Protein AF-0000000084953434 (afdb_homodimer)

Structure (mmCIF, N/CA/C/O backbone):
data_AF-0000000084953434-model_v1
#
loop_
_entity.id
_entity.type
_entity.pdbx_description
1 polymer 'Uncharacterized protein'
#
loop_
_atom_site.group_PDB
_atom_site.id
_atom_site.type_symbol
_atom_site.label_atom_id
_atom_site.label_alt_id
_atom_site.label_comp_id
_atom_site.label_asym_id
_atom_site.label_entity_id
_atom_site.label_seq_id
_atom_site.pdbx_PDB_ins_code
_atom_site.Cartn_x
_atom_site.Cartn_y
_atom_site.Cartn_z
_atom_site.occupancy
_atom_site.B_iso_or_equiv
_atom_site.auth_seq_id
_atom_site.auth_comp_id
_atom_site.auth_asym_id
_atom_site.auth_atom_id
_atom_site.pdbx_PDB_model_num
ATOM 1 N N . MET A 1 1 ? 13.461 3.055 8.516 1 52.69 1 MET A N 1
ATOM 2 C CA . MET A 1 1 ? 12.117 2.736 8.039 1 52.69 1 MET A CA 1
ATOM 3 C C . MET A 1 1 ? 11.211 2.35 9.203 1 52.69 1 MET A C 1
ATOM 5 O O . MET A 1 1 ? 11.68 1.879 10.234 1 52.69 1 MET A O 1
ATOM 9 N N . LYS A 1 2 ? 10.141 3.031 9.367 1 64.81 2 LYS A N 1
ATOM 10 C CA . LYS A 1 2 ? 9.234 2.76 10.477 1 64.81 2 LYS A CA 1
ATOM 11 C C . LYS A 1 2 ? 8.742 1.313 10.453 1 64.81 2 LYS A C 1
ATOM 13 O O . LYS A 1 2 ? 8.664 0.7 9.391 1 64.81 2 LYS A O 1
ATOM 18 N N . ASN A 1 3 ? 8.727 0.609 11.492 1 86 3 ASN A N 1
ATOM 19 C CA . ASN A 1 3 ? 8.219 -0.749 11.664 1 86 3 ASN A CA 1
ATOM 20 C C . ASN A 1 3 ? 6.77 -0.865 11.211 1 86 3 ASN A C 1
ATOM 22 O O . ASN A 1 3 ? 5.879 -0.241 11.789 1 86 3 ASN A O 1
ATOM 26 N N . PRO A 1 4 ? 6.637 -1.62 10.125 1 88.88 4 PRO A N 1
ATOM 27 C CA . PRO A 1 4 ? 5.285 -1.678 9.562 1 88.88 4 PRO A CA 1
ATOM 28 C C . PRO A 1 4 ? 4.258 -2.211 10.562 1 88.88 4 PRO A C 1
ATOM 30 O O . PRO A 1 4 ? 3.094 -1.806 10.531 1 88.88 4 PRO A O 1
ATOM 33 N N . ILE A 1 5 ? 4.664 -3.135 11.445 1 91.06 5 ILE A N 1
ATOM 34 C CA . ILE A 1 5 ? 3.746 -3.66 12.453 1 91.06 5 ILE A CA 1
ATOM 35 C C . ILE A 1 5 ? 3.326 -2.541 13.398 1 91.06 5 ILE A C 1
ATOM 37 O O . ILE A 1 5 ? 2.146 -2.418 13.742 1 91.06 5 ILE A O 1
ATOM 41 N N . GLN A 1 6 ? 4.258 -1.772 13.773 1 91.56 6 GLN A N 1
ATOM 42 C CA . GLN A 1 6 ? 3.953 -0.626 14.617 1 91.56 6 GLN A CA 1
ATOM 43 C C . GLN A 1 6 ? 3.051 0.37 13.898 1 91.56 6 GLN A C 1
ATOM 45 O O . GLN A 1 6 ? 2.145 0.947 14.5 1 91.56 6 GLN A O 1
ATOM 50 N N . MET A 1 7 ? 3.271 0.604 12.633 1 91.75 7 MET A N 1
ATOM 51 C CA . MET A 1 7 ? 2.457 1.521 11.844 1 91.75 7 MET A CA 1
ATOM 52 C C . MET A 1 7 ? 1.011 1.04 11.773 1 91.75 7 MET A C 1
ATOM 54 O O . MET A 1 7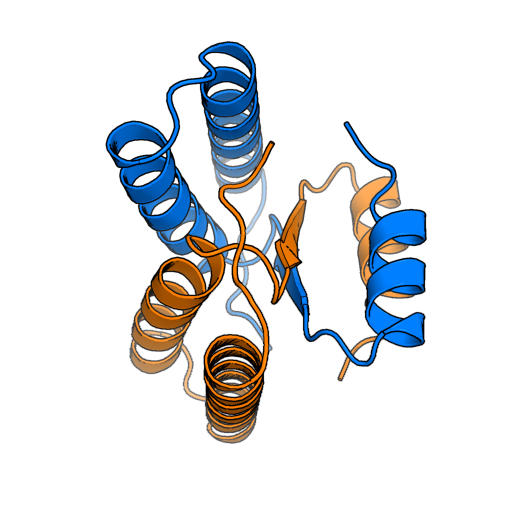 ? 0.081 1.836 11.914 1 91.75 7 MET A O 1
ATOM 58 N N . ILE A 1 8 ? 0.904 -0.225 11.602 1 93.88 8 ILE A N 1
ATOM 59 C CA . ILE A 1 8 ? -0.433 -0.806 11.531 1 93.88 8 ILE A CA 1
ATOM 60 C C . ILE A 1 8 ? -1.144 -0.633 12.867 1 93.88 8 ILE A C 1
ATOM 62 O O . ILE A 1 8 ? -2.33 -0.299 12.914 1 93.88 8 ILE A O 1
ATOM 66 N N . LYS A 1 9 ? -0.441 -0.876 13.906 1 92.44 9 LYS A N 1
ATOM 67 C CA . LYS A 1 9 ? -1.014 -0.676 15.234 1 92.44 9 LYS A CA 1
ATOM 68 C C . LYS A 1 9 ? -1.464 0.769 15.43 1 92.44 9 LYS A C 1
ATOM 70 O O . LYS A 1 9 ? -2.545 1.021 15.961 1 92.44 9 LYS A O 1
ATOM 75 N N . GLN A 1 10 ? -0.673 1.715 15.023 1 93.06 10 GLN A N 1
ATOM 76 C CA . GLN A 1 10 ? -1.02 3.129 15.117 1 93.06 10 GLN A CA 1
ATOM 77 C C . GLN A 1 10 ? -2.262 3.443 14.281 1 93.06 10 GLN A C 1
ATOM 79 O O . GLN A 1 10 ? -3.131 4.199 14.727 1 93.06 10 GLN A O 1
ATOM 84 N N . CYS A 1 11 ? -2.279 2.908 13.117 1 93.94 11 CYS A N 1
ATOM 85 C CA . CYS A 1 11 ? -3.447 3.105 12.266 1 93.94 11 CYS A CA 1
ATOM 86 C C . CYS A 1 11 ? -4.711 2.598 12.953 1 93.94 11 CYS A C 1
ATOM 88 O O . CYS A 1 11 ? -5.742 3.271 12.938 1 93.94 11 CYS A O 1
ATOM 90 N N . ASN A 1 12 ? -4.578 1.382 13.523 1 92.75 12 ASN A N 1
ATOM 91 C CA . ASN A 1 12 ? -5.719 0.795 14.211 1 92.75 12 ASN A CA 1
ATOM 92 C C . ASN A 1 12 ? -6.176 1.664 15.383 1 92.75 12 ASN A C 1
ATOM 94 O O . ASN A 1 12 ? -7.375 1.854 15.586 1 92.75 12 ASN A O 1
ATOM 98 N N . GLU A 1 13 ? -5.281 2.176 16.109 1 92.75 13 GLU A N 1
ATOM 99 C CA . GLU A 1 13 ? -5.582 3 17.266 1 92.75 13 GLU A CA 1
ATOM 100 C C . GLU A 1 13 ? -6.281 4.293 16.859 1 92.75 13 GLU A C 1
ATOM 102 O O . GLU A 1 13 ? -7.125 4.809 17.609 1 92.75 13 GLU A O 1
ATOM 107 N N . LYS A 1 14 ? -6.008 4.801 15.68 1 91.94 14 LYS A N 1
ATOM 108 C CA . LYS A 1 14 ? -6.539 6.086 15.234 1 91.94 14 LYS A CA 1
ATOM 109 C C . LYS A 1 14 ? -7.672 5.891 14.234 1 91.94 14 LYS A C 1
ATOM 111 O O . LYS A 1 14 ? -8.102 6.844 13.578 1 91.94 14 LYS A O 1
ATOM 116 N N . ASP A 1 15 ? -8.094 4.621 13.977 1 92.44 15 ASP A N 1
ATOM 117 C CA . ASP A 1 15 ? -9.094 4.297 12.969 1 92.44 15 ASP A CA 1
ATOM 118 C C . ASP A 1 15 ? -8.695 4.832 11.594 1 92.44 15 ASP A C 1
ATOM 120 O O . ASP A 1 15 ? -9.523 5.371 10.859 1 92.44 15 ASP A O 1
ATOM 124 N N . GLU A 1 16 ? -7.387 4.891 11.398 1 93.69 16 GLU A N 1
ATOM 125 C CA . GLU A 1 16 ? -6.805 5.266 10.117 1 93.69 16 GLU A CA 1
ATOM 126 C C . GLU A 1 16 ? -6.75 4.074 9.164 1 93.69 16 GLU A C 1
ATOM 128 O O . GLU A 1 16 ? -6.23 3.014 9.516 1 93.69 16 GLU A O 1
ATOM 133 N N . PRO A 1 17 ? -7.309 4.254 8.008 1 95 17 PRO A N 1
ATOM 134 C CA . PRO A 1 17 ? -7.199 3.15 7.055 1 95 17 PRO A CA 1
ATOM 135 C C . PRO A 1 17 ? -5.773 2.953 6.539 1 95 17 PRO A C 1
ATOM 137 O O . PRO A 1 17 ? -4.969 3.887 6.574 1 95 17 PRO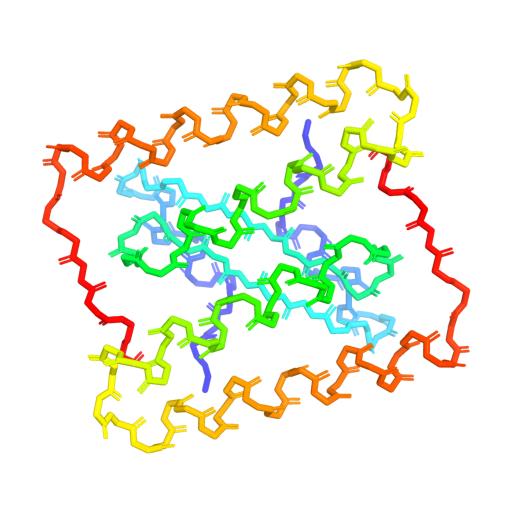 A O 1
ATOM 140 N N . TYR A 1 18 ? -5.512 1.736 6.113 1 95.12 18 TYR A N 1
ATOM 141 C CA . TYR A 1 18 ? -4.234 1.398 5.496 1 95.12 18 TYR A CA 1
ATOM 142 C C . TYR A 1 18 ? -4.402 0.298 4.457 1 95.12 18 TYR A C 1
ATOM 144 O O . TYR A 1 18 ? -5.418 -0.405 4.445 1 95.12 18 TYR A O 1
ATOM 152 N N . PHE A 1 19 ? -3.471 0.193 3.555 1 95.62 19 PHE A N 1
ATOM 153 C CA . PHE A 1 19 ? -3.496 -0.762 2.453 1 95.62 19 PHE A CA 1
ATOM 154 C C . PHE A 1 19 ? -2.105 -1.332 2.201 1 95.62 19 PHE A C 1
ATOM 156 O O . PHE A 1 19 ? -1.141 -0.582 2.037 1 95.62 19 PHE A O 1
ATOM 163 N N . LEU A 1 20 ? -2.014 -2.623 2.195 1 95.75 20 LEU A N 1
ATOM 164 C CA . LEU A 1 20 ? -0.732 -3.301 2.021 1 95.75 20 LEU A CA 1
ATOM 165 C C . LEU A 1 20 ? -0.576 -3.809 0.592 1 95.75 20 LEU A C 1
ATOM 167 O O . LEU A 1 20 ? -1.454 -4.504 0.076 1 95.75 20 LEU A O 1
ATOM 171 N N . LEU A 1 21 ? 0.469 -3.441 -0.033 1 95.38 21 LEU A N 1
ATOM 172 C CA . LEU A 1 21 ? 0.885 -3.971 -1.326 1 95.38 21 LEU A CA 1
ATOM 173 C C . LEU A 1 21 ? 1.967 -5.031 -1.156 1 95.38 21 LEU A C 1
ATOM 175 O O . LEU A 1 21 ? 2.961 -4.805 -0.465 1 95.38 21 LEU A O 1
ATOM 179 N N . ARG A 1 22 ? 1.741 -6.168 -1.827 1 94.31 22 ARG A N 1
ATOM 180 C CA . ARG A 1 22 ? 2.689 -7.27 -1.688 1 94.31 22 ARG A CA 1
ATOM 181 C C . ARG A 1 22 ? 3.451 -7.5 -2.988 1 94.31 22 ARG A C 1
ATOM 183 O O . ARG A 1 22 ? 2.922 -7.262 -4.078 1 94.31 22 ARG A O 1
ATOM 190 N N . GLY A 1 23 ? 4.605 -8 -2.787 1 94.19 23 GLY A N 1
ATOM 191 C CA . GLY A 1 23 ? 5.508 -8.227 -3.906 1 94.19 23 GLY A CA 1
ATOM 192 C C . GLY A 1 23 ? 4.977 -9.234 -4.906 1 94.19 23 GLY A C 1
ATOM 193 O O . GLY A 1 23 ? 5.219 -9.109 -6.109 1 94.19 23 GLY A O 1
ATOM 194 N N . GLN A 1 24 ? 4.199 -10.195 -4.469 1 91.56 24 GLN A N 1
ATOM 195 C CA . GLN A 1 24 ? 3.729 -11.258 -5.355 1 91.56 24 GLN A CA 1
ATOM 196 C C . GLN A 1 24 ? 2.52 -10.797 -6.168 1 91.56 24 GLN A C 1
ATOM 198 O O . GLN A 1 24 ? 2.072 -11.5 -7.074 1 91.56 24 GLN A O 1
ATOM 203 N N . ASP A 1 25 ? 1.988 -9.625 -5.824 1 91.38 25 ASP A N 1
ATOM 204 C CA . ASP A 1 25 ? 0.826 -9.07 -6.512 1 91.38 25 ASP A CA 1
ATOM 205 C C . ASP A 1 25 ? 1.243 -8.305 -7.766 1 91.38 25 ASP A C 1
ATOM 207 O O . ASP A 1 25 ? 1.908 -7.273 -7.676 1 91.38 25 ASP A O 1
ATOM 211 N N . ILE A 1 26 ? 0.733 -8.711 -8.883 1 91.25 26 ILE A N 1
ATOM 212 C CA . ILE A 1 26 ? 1.124 -8.133 -10.164 1 91.25 26 ILE A CA 1
ATOM 213 C C . ILE A 1 26 ? 0.643 -6.684 -10.242 1 91.25 26 ILE A C 1
ATOM 215 O O . ILE A 1 26 ? 1.18 -5.883 -11.016 1 91.25 26 ILE A O 1
ATOM 219 N N . CYS A 1 27 ? -0.334 -6.285 -9.5 1 93.25 27 CYS A N 1
ATOM 220 C CA . CYS A 1 27 ? -0.906 -4.941 -9.555 1 93.25 27 CYS A CA 1
ATOM 221 C C . CYS A 1 27 ? -0.208 -4.008 -8.57 1 93.25 27 CYS A C 1
ATOM 223 O O . CYS A 1 27 ? -0.467 -2.805 -8.562 1 93.25 27 CYS A O 1
ATOM 225 N N . ALA A 1 28 ? 0.741 -4.508 -7.781 1 95.19 28 ALA A N 1
ATOM 226 C CA . ALA A 1 28 ? 1.365 -3.715 -6.723 1 95.19 28 ALA A CA 1
ATOM 227 C C . ALA A 1 28 ? 2.359 -2.713 -7.301 1 95.19 28 ALA A C 1
ATOM 229 O O . ALA A 1 28 ? 2.334 -1.531 -6.953 1 95.19 28 ALA A O 1
ATOM 230 N N . LEU A 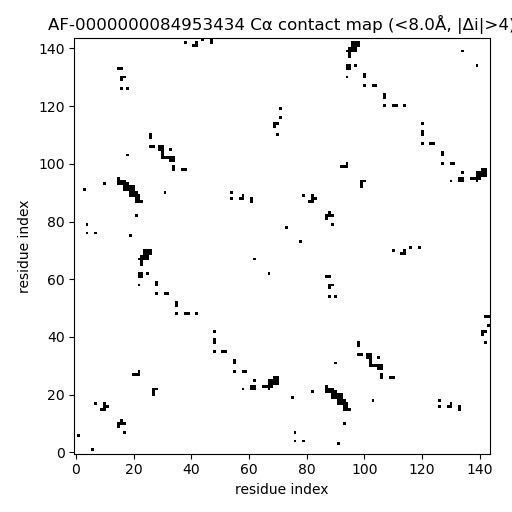1 29 ? 3.186 -3.141 -8.227 1 95.5 29 LEU A N 1
ATOM 231 C CA . LEU A 1 29 ? 4.281 -2.303 -8.695 1 95.5 29 LEU A CA 1
ATOM 232 C C . LEU A 1 29 ? 3.75 -1.069 -9.422 1 95.5 29 LEU A C 1
ATOM 234 O O . LEU A 1 29 ? 4.176 0.053 -9.133 1 95.5 29 LEU A O 1
ATOM 238 N N . PRO A 1 30 ? 2.766 -1.21 -10.281 1 95.94 30 PRO A N 1
ATOM 239 C CA . PRO A 1 30 ? 2.219 -0.002 -10.898 1 95.94 30 PRO A CA 1
ATOM 240 C C . PRO A 1 30 ? 1.674 0.995 -9.883 1 95.94 30 PRO A C 1
ATOM 242 O O . PRO A 1 30 ? 1.776 2.207 -10.078 1 95.94 30 PRO A O 1
ATOM 245 N N . ALA A 1 31 ? 1.078 0.526 -8.844 1 97.12 31 ALA A N 1
ATOM 246 C CA . ALA A 1 31 ? 0.583 1.403 -7.789 1 97.12 31 ALA A CA 1
ATOM 247 C C . ALA A 1 31 ? 1.731 2.135 -7.098 1 97.12 31 ALA A C 1
ATOM 249 O O . ALA A 1 31 ? 1.646 3.34 -6.848 1 97.12 31 ALA A O 1
ATOM 250 N N . ILE A 1 32 ? 2.834 1.473 -6.824 1 97.5 32 ILE A N 1
ATOM 251 C CA . ILE A 1 32 ? 3.98 2.074 -6.156 1 97.5 32 ILE A CA 1
ATOM 252 C C . ILE A 1 32 ? 4.637 3.1 -7.082 1 97.5 32 ILE A C 1
ATOM 254 O O . ILE A 1 32 ? 5.109 4.145 -6.625 1 97.5 32 ILE A O 1
ATOM 258 N N . GLU A 1 33 ? 4.629 2.828 -8.336 1 96.94 33 GLU A N 1
ATOM 259 C CA . GLU A 1 33 ? 5.16 3.781 -9.305 1 96.94 33 GLU A CA 1
ATOM 260 C C . GLU A 1 33 ? 4.355 5.078 -9.305 1 96.94 33 GLU A C 1
ATOM 262 O O . GLU A 1 33 ? 4.926 6.168 -9.352 1 96.94 33 GLU A O 1
ATOM 267 N N . THR A 1 34 ? 3.078 4.926 -9.258 1 97.25 34 THR A N 1
ATOM 268 C CA . THR A 1 34 ? 2.225 6.105 -9.156 1 97.25 34 THR A CA 1
ATOM 269 C C . THR A 1 34 ? 2.51 6.871 -7.867 1 97.25 34 THR A C 1
ATOM 271 O O . THR A 1 34 ? 2.582 8.102 -7.871 1 97.25 34 THR A O 1
ATOM 274 N N . TYR A 1 35 ? 2.654 6.148 -6.734 1 96.12 35 TYR A N 1
ATOM 275 C CA . TYR A 1 35 ? 3.02 6.758 -5.461 1 96.12 35 TYR A CA 1
ATOM 276 C C . TYR A 1 35 ? 4.324 7.535 -5.582 1 96.12 35 TYR A C 1
ATOM 278 O O . TYR A 1 35 ? 4.414 8.68 -5.137 1 96.12 35 TYR A O 1
ATOM 286 N N . TYR A 1 36 ? 5.285 6.934 -6.207 1 95.38 36 TYR A N 1
ATOM 287 C CA . TYR A 1 36 ? 6.602 7.535 -6.395 1 95.38 36 TYR A CA 1
ATOM 288 C C . TYR A 1 36 ? 6.496 8.844 -7.176 1 95.38 36 TYR A C 1
ATOM 290 O O . TYR A 1 36 ? 7.086 9.852 -6.789 1 95.38 36 TYR A O 1
ATOM 298 N N . GLU A 1 37 ? 5.742 8.812 -8.234 1 94.81 37 GLU A N 1
ATOM 299 C CA . GLU A 1 37 ? 5.59 10 -9.062 1 94.81 37 GLU A CA 1
ATOM 300 C C . GLU A 1 37 ? 4.941 11.141 -8.281 1 94.81 37 GLU A C 1
ATOM 302 O O . GLU A 1 37 ? 5.332 12.305 -8.43 1 94.81 37 GLU A O 1
ATOM 307 N N . ASN A 1 38 ? 3.975 10.805 -7.438 1 93.19 38 ASN A N 1
ATOM 308 C CA . ASN A 1 38 ? 3.316 11.812 -6.613 1 93.19 38 ASN A CA 1
ATOM 309 C C . ASN A 1 38 ? 4.25 12.344 -5.531 1 93.19 38 ASN A C 1
ATOM 311 O O . ASN A 1 38 ? 4.266 13.547 -5.254 1 93.19 38 ASN A O 1
ATOM 315 N N . VAL A 1 39 ? 5.016 11.469 -4.922 1 90.75 39 VAL A N 1
ATOM 316 C CA . VAL A 1 39 ? 5.961 11.852 -3.879 1 90.75 39 VAL A CA 1
ATOM 317 C C . VAL A 1 39 ? 7.02 12.789 -4.457 1 90.75 39 VAL A C 1
ATOM 319 O O . VAL A 1 39 ? 7.344 13.812 -3.859 1 90.75 39 VAL A O 1
ATOM 322 N N . LYS A 1 40 ? 7.523 12.438 -5.562 1 89.94 40 LYS A N 1
ATOM 323 C CA . LYS A 1 40 ? 8.555 13.242 -6.215 1 89.94 40 LYS A CA 1
ATOM 324 C C . LYS A 1 40 ? 8.062 14.664 -6.477 1 89.94 40 LYS A C 1
ATOM 326 O O . LYS A 1 40 ? 8.836 15.625 -6.398 1 89.94 40 LYS A O 1
ATOM 331 N N . ASP A 1 41 ? 6.805 14.773 -6.785 1 87.19 41 ASP A N 1
ATOM 332 C CA . ASP A 1 41 ? 6.211 16.062 -7.133 1 87.19 41 ASP A CA 1
ATOM 333 C C . ASP A 1 41 ? 5.918 16.891 -5.883 1 87.19 41 ASP A C 1
ATOM 335 O O . ASP A 1 41 ? 5.969 18.125 -5.922 1 87.19 41 ASP A O 1
ATOM 339 N N . LYS A 1 42 ? 5.637 16.266 -4.82 1 86.06 42 LYS A N 1
ATOM 340 C CA . LYS A 1 42 ? 5.066 16.969 -3.678 1 86.06 42 LYS A CA 1
ATOM 341 C C . LYS A 1 42 ? 6.062 17.031 -2.521 1 86.06 42 LYS A C 1
ATOM 343 O O . LYS A 1 42 ? 5.953 17.906 -1.651 1 86.06 42 LYS A O 1
ATOM 348 N N . VAL A 1 43 ? 6.934 16.031 -2.469 1 78.75 43 VAL A N 1
ATOM 349 C CA . VAL A 1 43 ? 7.797 15.875 -1.303 1 78.75 43 VAL A CA 1
ATOM 350 C C . VAL A 1 43 ? 9.195 16.406 -1.615 1 78.75 43 VAL A C 1
ATOM 352 O O . VAL A 1 43 ? 9.766 16.094 -2.662 1 78.75 43 VAL A O 1
ATOM 355 N N . LYS A 1 44 ? 9.734 17.203 -0.727 1 77.75 44 LYS A N 1
ATOM 356 C CA . LYS A 1 44 ? 11.039 17.828 -0.942 1 77.75 44 LYS A CA 1
ATOM 357 C C . LYS A 1 44 ? 12.156 17.016 -0.287 1 77.75 44 LYS A C 1
ATOM 359 O O . LYS A 1 44 ? 13.328 17.203 -0.604 1 77.75 44 LYS A O 1
ATOM 364 N N . ASP A 1 45 ? 11.773 16.031 0.516 1 81.75 45 ASP A N 1
ATOM 365 C CA . ASP A 1 45 ? 12.781 15.242 1.222 1 81.75 45 ASP A CA 1
ATOM 366 C C . ASP A 1 45 ? 13.383 14.172 0.309 1 81.75 45 ASP A C 1
ATOM 368 O O . ASP A 1 45 ? 12.75 13.148 0.044 1 81.75 45 ASP A O 1
ATOM 372 N N . SER A 1 46 ? 14.625 14.445 -0.104 1 85.5 46 SER A N 1
ATOM 373 C CA . SER A 1 46 ? 15.297 13.555 -1.042 1 85.5 46 SER A CA 1
ATOM 374 C C . SER A 1 46 ? 15.492 12.164 -0.44 1 85.5 46 SER A C 1
ATOM 376 O O . SER A 1 46 ? 15.453 11.164 -1.155 1 85.5 46 SER A O 1
ATOM 378 N N . ARG A 1 47 ? 15.742 12.156 0.831 1 88.25 47 ARG A N 1
ATOM 379 C CA . ARG A 1 47 ? 15.945 10.867 1.472 1 88.25 47 ARG A CA 1
ATOM 380 C C . ARG A 1 47 ? 14.695 9.992 1.371 1 88.25 47 ARG A C 1
ATOM 382 O O . ARG A 1 47 ? 14.789 8.797 1.108 1 88.25 47 ARG A O 1
ATOM 389 N N . PHE A 1 48 ? 13.555 10.57 1.553 1 88.81 48 PHE A N 1
ATOM 390 C CA . PHE A 1 48 ? 12.289 9.852 1.451 1 88.81 48 PHE A CA 1
ATOM 391 C C . PHE A 1 48 ? 12.055 9.367 0.027 1 88.81 48 PHE A C 1
ATOM 393 O O . PHE A 1 48 ? 11.648 8.219 -0.182 1 88.81 48 PHE A O 1
ATOM 400 N N . ILE A 1 49 ? 12.383 10.188 -0.901 1 91.5 49 ILE A N 1
ATOM 401 C CA . ILE A 1 49 ? 12.211 9.836 -2.307 1 91.5 49 ILE A CA 1
ATOM 402 C C . ILE A 1 49 ? 13.102 8.648 -2.656 1 91.5 49 ILE A C 1
ATOM 404 O O . ILE A 1 49 ? 12.656 7.707 -3.318 1 91.5 49 ILE A O 1
ATOM 408 N N . GLU A 1 50 ? 14.312 8.672 -2.205 1 92.5 50 GLU A N 1
ATOM 409 C CA . GLU A 1 50 ? 15.25 7.586 -2.461 1 92.5 50 GLU A CA 1
ATOM 410 C C . GLU A 1 50 ? 14.766 6.273 -1.854 1 92.5 50 GLU A C 1
ATOM 412 O O . GLU A 1 50 ? 14.961 5.203 -2.43 1 92.5 50 GLU A O 1
ATOM 417 N N . GLU A 1 51 ? 14.133 6.344 -0.678 1 91.69 51 GLU A N 1
ATOM 418 C CA . GLU A 1 51 ? 13.594 5.152 -0.029 1 91.69 51 GLU A CA 1
ATOM 419 C C . GLU A 1 51 ? 12.508 4.504 -0.879 1 91.69 51 GLU A C 1
ATOM 421 O O . GLU A 1 51 ? 12.461 3.279 -1.014 1 91.69 51 GLU A O 1
ATOM 426 N N . ILE A 1 52 ? 11.68 5.332 -1.496 1 94.31 52 ILE A N 1
ATOM 427 C CA . ILE A 1 52 ? 10.617 4.797 -2.344 1 94.31 52 ILE A CA 1
ATOM 428 C C . ILE A 1 52 ? 11.227 4.18 -3.602 1 94.31 52 ILE A C 1
ATOM 430 O O . ILE A 1 52 ? 10.773 3.131 -4.066 1 94.31 52 ILE A O 1
ATOM 434 N N . GLU A 1 53 ? 12.25 4.812 -4.113 1 94.69 53 GLU A N 1
ATOM 435 C CA . GLU A 1 53 ? 12.945 4.266 -5.273 1 94.69 53 GLU A CA 1
ATOM 436 C C . GLU A 1 53 ? 13.516 2.879 -4.977 1 94.69 53 GLU A C 1
ATOM 438 O O . GLU A 1 53 ? 13.406 1.968 -5.801 1 94.69 53 GLU A O 1
ATOM 443 N N . GLU A 1 54 ? 14.102 2.74 -3.838 1 95.12 54 GLU A N 1
ATOM 444 C CA . GLU A 1 54 ? 14.656 1.45 -3.439 1 95.12 54 GLU A CA 1
ATOM 445 C C . GLU A 1 54 ? 13.562 0.396 -3.299 1 95.12 54 GLU A C 1
ATOM 447 O O . GLU A 1 54 ? 13.758 -0.762 -3.674 1 95.12 54 GLU A O 1
ATOM 452 N N . ILE A 1 55 ? 12.445 0.781 -2.736 1 94.88 55 ILE A N 1
ATOM 453 C CA . ILE A 1 55 ? 11.32 -0.136 -2.596 1 94.88 55 ILE A CA 1
ATOM 454 C C . ILE A 1 55 ? 10.859 -0.599 -3.975 1 94.88 55 ILE A C 1
ATOM 456 O O . ILE A 1 55 ? 10.625 -1.791 -4.191 1 94.88 55 ILE A O 1
ATOM 460 N N . MET A 1 56 ? 10.766 0.333 -4.922 1 96.19 56 MET A N 1
ATOM 461 C CA . MET A 1 56 ? 10.367 -0.01 -6.281 1 96.19 56 MET A CA 1
ATOM 462 C C . MET A 1 56 ? 11.336 -1.011 -6.898 1 96.19 56 MET A C 1
ATOM 464 O O . MET A 1 56 ? 10.922 -1.962 -7.559 1 96.19 56 MET A O 1
ATOM 468 N N . LYS A 1 57 ? 12.57 -0.804 -6.648 1 95.69 57 LYS A N 1
ATOM 469 C CA . LYS A 1 57 ? 13.594 -1.719 -7.16 1 95.69 57 LYS A CA 1
ATOM 470 C C . LYS A 1 57 ? 13.414 -3.117 -6.57 1 95.69 57 LYS A C 1
ATOM 472 O O . LYS A 1 57 ? 13.555 -4.113 -7.281 1 95.69 57 LYS A O 1
ATOM 477 N N . ASP A 1 58 ? 13.117 -3.215 -5.289 1 94.88 58 ASP A N 1
ATOM 478 C CA . ASP A 1 58 ? 12.898 -4.5 -4.633 1 94.88 58 ASP A CA 1
ATOM 479 C C . ASP A 1 58 ? 11.688 -5.219 -5.227 1 94.88 58 ASP A C 1
ATOM 481 O O . ASP A 1 58 ? 11.727 -6.43 -5.441 1 94.88 58 ASP A O 1
ATOM 485 N N . PHE A 1 59 ? 10.672 -4.496 -5.484 1 95.62 59 PHE A N 1
ATOM 486 C CA . PHE A 1 59 ? 9.477 -5.082 -6.074 1 95.62 59 PHE A CA 1
ATOM 487 C C . PHE A 1 59 ? 9.758 -5.59 -7.48 1 95.62 59 PHE A C 1
ATOM 489 O O . PHE A 1 59 ? 9.32 -6.684 -7.852 1 95.62 59 PHE A O 1
ATOM 496 N N . ARG A 1 60 ? 10.477 -4.844 -8.25 1 94.31 60 ARG A N 1
ATOM 497 C CA . ARG A 1 60 ? 10.82 -5.254 -9.602 1 94.31 60 ARG A CA 1
ATOM 498 C C . ARG A 1 60 ? 11.672 -6.52 -9.602 1 94.31 60 ARG A C 1
ATOM 500 O O . ARG A 1 60 ? 11.398 -7.461 -10.352 1 94.31 60 ARG A O 1
ATOM 507 N N . ALA A 1 61 ? 12.633 -6.5 -8.773 1 93.75 61 ALA A N 1
ATOM 508 C CA . ALA A 1 61 ? 13.508 -7.664 -8.672 1 93.75 61 ALA A CA 1
ATOM 509 C C . ALA A 1 61 ? 12.719 -8.914 -8.289 1 93.75 61 ALA A C 1
ATOM 511 O O . ALA A 1 61 ? 12.93 -9.984 -8.852 1 93.75 61 ALA A O 1
ATOM 512 N N . TYR A 1 62 ? 11.844 -8.734 -7.328 1 93 62 TYR A N 1
ATOM 513 C CA . TYR A 1 62 ? 11.023 -9.859 -6.887 1 93 62 TYR A CA 1
ATOM 514 C C . TYR A 1 62 ? 10.156 -10.375 -8.031 1 93 62 TYR A C 1
ATOM 516 O O . TYR A 1 62 ? 10.008 -11.594 -8.195 1 93 62 TYR A O 1
ATOM 524 N N . SER A 1 63 ? 9.578 -9.477 -8.781 1 89.5 63 SER A N 1
ATOM 525 C CA . SER A 1 63 ? 8.68 -9.844 -9.875 1 89.5 63 SER A CA 1
ATOM 526 C C . SER A 1 63 ? 9.422 -10.609 -10.969 1 89.5 63 SER A C 1
ATOM 528 O O . SER A 1 63 ? 8.836 -11.422 -11.672 1 89.5 63 SER A O 1
ATOM 530 N N . GLU A 1 64 ? 10.68 -10.297 -11.102 1 87.31 64 GLU A N 1
ATOM 531 C CA . GLU A 1 64 ? 11.5 -10.969 -12.102 1 87.31 64 GLU A CA 1
ATOM 532 C C . GLU A 1 64 ? 11.859 -12.383 -11.664 1 87.31 64 GLU A C 1
ATOM 534 O O . GLU A 1 64 ? 12.07 -13.266 -12.5 1 87.31 64 GLU A O 1
ATOM 539 N N . GLU A 1 65 ? 11.93 -12.562 -10.422 1 83.31 65 GLU A N 1
ATOM 540 C CA . GLU A 1 65 ? 12.438 -13.82 -9.883 1 83.31 65 GLU A CA 1
ATOM 541 C C . GLU A 1 65 ? 11.297 -14.766 -9.531 1 83.31 65 GLU A C 1
ATOM 543 O O . GLU A 1 65 ? 11.492 -15.984 -9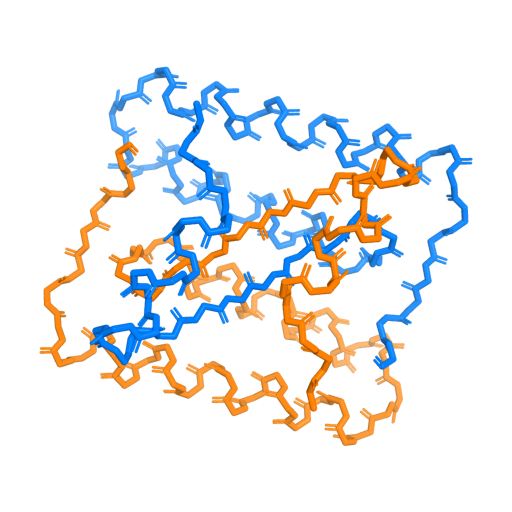.445 1 83.31 65 GLU A O 1
ATOM 548 N N . GLN A 1 66 ? 10.227 -14.156 -9.242 1 78.44 66 GLN A N 1
ATOM 549 C CA . GLN A 1 66 ? 9.133 -14.969 -8.719 1 78.44 66 GLN A CA 1
ATOM 550 C C . GLN A 1 66 ? 7.918 -14.906 -9.641 1 78.44 66 GLN A C 1
ATOM 552 O O . GLN A 1 66 ? 7.785 -13.977 -10.445 1 78.44 66 GLN A O 1
ATOM 557 N N . GLN A 1 67 ? 7.176 -15.992 -9.602 1 71.12 67 GLN A N 1
ATOM 558 C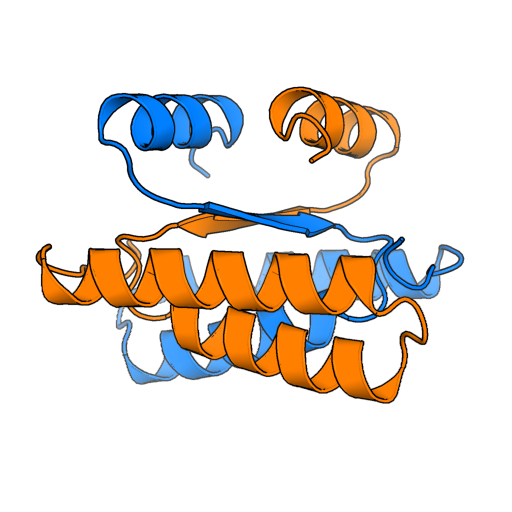 CA . GLN A 1 67 ? 5.895 -15.992 -10.297 1 71.12 67 GLN A CA 1
ATOM 559 C C . GLN A 1 67 ? 4.891 -15.078 -9.602 1 71.12 67 GLN A C 1
ATOM 561 O O . GLN A 1 67 ? 4.652 -15.203 -8.398 1 71.12 67 GLN A O 1
ATOM 566 N N . MET A 1 68 ? 4.496 -14.07 -10.406 1 71.81 68 MET A N 1
ATOM 567 C CA . MET A 1 68 ? 3.521 -13.117 -9.883 1 71.81 68 MET A CA 1
ATOM 568 C C . MET A 1 68 ? 2.105 -13.672 -9.984 1 71.81 68 MET A C 1
ATOM 570 O O . MET A 1 68 ? 1.835 -14.539 -10.82 1 71.81 68 MET A O 1
ATOM 574 N N . HIS A 1 69 ? 1.353 -13.328 -8.906 1 74.81 69 HIS A N 1
ATOM 575 C CA . HIS A 1 69 ? -0.024 -13.805 -8.969 1 74.81 69 HIS A CA 1
ATOM 576 C C . HIS A 1 69 ? -1.01 -12.641 -9.016 1 74.81 69 HIS A C 1
ATOM 578 O O . HIS A 1 69 ? -0.694 -11.539 -8.555 1 74.81 69 HIS A O 1
ATOM 584 N N . ILE A 1 70 ? -2.176 -12.891 -9.672 1 73.06 70 ILE A N 1
ATOM 585 C CA . ILE A 1 70 ? -3.322 -11.984 -9.609 1 73.06 70 ILE A CA 1
ATOM 586 C C . ILE A 1 70 ? -3.902 -11.984 -8.203 1 73.06 70 ILE A C 1
ATOM 588 O O . ILE A 1 70 ? -4.082 -13.039 -7.594 1 73.06 70 ILE A O 1
ATOM 592 N N . PRO A 1 71 ? -3.996 -10.773 -7.637 1 66.19 71 PRO A N 1
ATOM 593 C CA . PRO A 1 71 ? -4.512 -10.719 -6.266 1 66.19 71 PRO A CA 1
ATOM 594 C C . PRO A 1 71 ? -5.844 -11.453 -6.109 1 66.19 71 PRO A C 1
ATOM 596 O O . PRO A 1 71 ? -6.652 -11.477 -7.043 1 66.19 71 PRO A O 1
ATOM 599 N N . ASP A 1 72 ? -5.926 -12.375 -5.113 1 60.38 72 ASP A N 1
ATOM 600 C CA . ASP A 1 72 ? -7.16 -13.109 -4.84 1 60.38 72 ASP A CA 1
ATOM 601 C C . ASP A 1 72 ? -7.766 -12.68 -3.506 1 60.38 72 ASP A C 1
ATOM 603 O O . ASP A 1 72 ? -7.043 -12.297 -2.584 1 60.38 72 ASP A O 1
ATOM 607 N N . MET B 1 1 ? -10.969 -10.352 5.023 1 52.84 1 MET B N 1
ATOM 608 C CA . MET B 1 1 ? -9.734 -9.633 4.707 1 52.84 1 MET B CA 1
ATOM 609 C C . MET B 1 1 ? -8.547 -10.25 5.445 1 52.84 1 MET B C 1
ATOM 611 O O . MET B 1 1 ? -8.719 -10.859 6.5 1 52.84 1 MET B O 1
ATOM 615 N N . LYS B 1 2 ? -7.559 -10.648 4.734 1 65.44 2 LYS B N 1
ATOM 616 C CA . LYS B 1 2 ? -6.402 -11.289 5.355 1 65.44 2 LYS B CA 1
ATOM 617 C C . LYS B 1 2 ? -5.766 -10.375 6.402 1 65.44 2 LYS B C 1
ATOM 619 O O . LYS B 1 2 ? -5.848 -9.148 6.293 1 65.44 2 LYS B O 1
ATOM 624 N N . ASN B 1 3 ? -5.445 -10.828 7.535 1 85.75 3 ASN B N 1
ATOM 625 C CA . ASN B 1 3 ? -4.754 -10.117 8.609 1 85.75 3 ASN B CA 1
ATOM 626 C C . ASN B 1 3 ? -3.426 -9.539 8.133 1 85.75 3 ASN B C 1
ATOM 628 O O . ASN B 1 3 ? -2.512 -10.281 7.773 1 85.75 3 ASN B O 1
ATOM 632 N N . PRO B 1 4 ? -3.453 -8.211 8.102 1 88.69 4 PRO B N 1
ATOM 633 C CA . PRO B 1 4 ? -2.25 -7.586 7.547 1 88.69 4 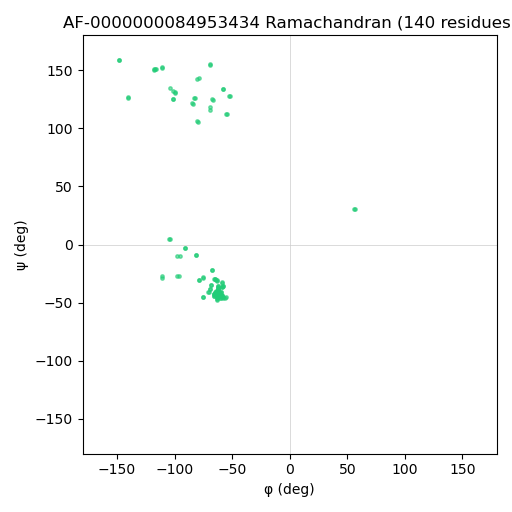PRO B CA 1
ATOM 634 C C . PRO B 1 4 ? -0.983 -7.957 8.312 1 88.69 4 PRO B C 1
ATOM 636 O O . PRO B 1 4 ? 0.097 -8.047 7.723 1 88.69 4 PRO B O 1
ATOM 639 N N . ILE B 1 5 ? -1.071 -8.18 9.633 1 90.94 5 ILE B N 1
ATOM 640 C CA . ILE B 1 5 ? 0.093 -8.57 10.414 1 90.94 5 ILE B CA 1
ATOM 641 C C . ILE B 1 5 ? 0.581 -9.945 9.961 1 90.94 5 ILE B C 1
ATOM 643 O O . ILE B 1 5 ? 1.784 -10.164 9.797 1 90.94 5 ILE B O 1
ATOM 647 N N . GLN B 1 6 ? -0.325 -10.789 9.75 1 91.5 6 GLN B N 1
ATOM 648 C CA . GLN B 1 6 ? 0.026 -12.117 9.25 1 91.5 6 GLN B CA 1
ATOM 649 C C . GLN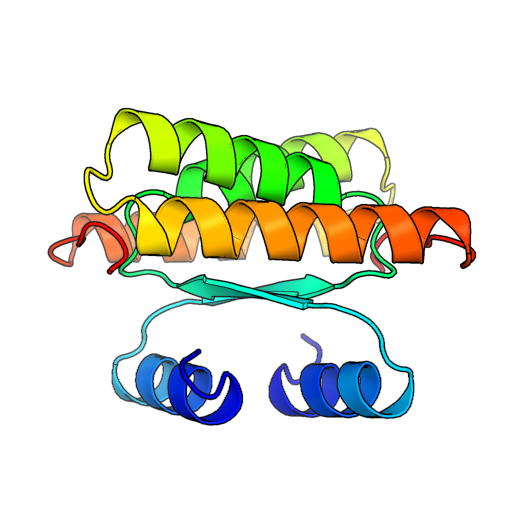 B 1 6 ? 0.637 -12.031 7.852 1 91.5 6 GLN B C 1
ATOM 651 O O . GLN B 1 6 ? 1.584 -12.75 7.539 1 91.5 6 GLN B O 1
ATOM 656 N N . MET B 1 7 ? 0.111 -11.18 7.008 1 91.69 7 MET B N 1
ATOM 657 C CA . MET B 1 7 ? 0.634 -11 5.656 1 91.69 7 MET B CA 1
ATOM 658 C C . MET B 1 7 ? 2.076 -10.508 5.695 1 91.69 7 MET B C 1
ATOM 660 O O . MET B 1 7 ? 2.92 -10.984 4.938 1 91.69 7 MET B O 1
ATOM 664 N N . ILE B 1 8 ? 2.287 -9.609 6.598 1 93.88 8 ILE B N 1
ATOM 665 C CA . ILE B 1 8 ? 3.633 -9.062 6.73 1 93.88 8 ILE B CA 1
ATOM 666 C C . ILE B 1 8 ? 4.59 -10.156 7.195 1 93.88 8 ILE B C 1
ATOM 668 O O . ILE B 1 8 ? 5.715 -10.258 6.695 1 93.88 8 ILE B O 1
ATOM 672 N N . LYS B 1 9 ? 4.16 -10.914 8.109 1 92.5 9 LYS B N 1
ATOM 673 C CA . LYS B 1 9 ? 4.98 -12.031 8.578 1 92.5 9 LYS B CA 1
ATOM 674 C C . LYS B 1 9 ? 5.301 -12.992 7.43 1 92.5 9 LYS B C 1
ATOM 676 O O . LYS B 1 9 ? 6.438 -13.445 7.297 1 92.5 9 LYS B O 1
ATOM 681 N N . GLN B 1 10 ? 4.344 -13.32 6.617 1 93.06 10 GLN B N 1
ATOM 682 C CA . GLN B 1 10 ? 4.547 -14.188 5.461 1 93.06 10 GLN B CA 1
ATOM 683 C C . GLN B 1 10 ? 5.539 -13.57 4.48 1 93.06 10 GLN B C 1
ATOM 685 O O . GLN B 1 10 ? 6.395 -14.273 3.934 1 93.06 10 GLN B O 1
ATOM 690 N N . CYS B 1 11 ? 5.355 -12.312 4.254 1 93.88 11 CYS B N 1
ATOM 691 C CA . CYS B 1 11 ? 6.285 -11.617 3.371 1 93.88 11 CYS B CA 1
ATOM 692 C C . CYS B 1 11 ? 7.715 -11.719 3.891 1 93.88 11 CYS B C 1
ATOM 694 O O . CYS B 1 11 ? 8.641 -11.992 3.125 1 93.88 11 CYS B O 1
ATOM 696 N N . ASN B 1 12 ? 7.84 -11.484 5.207 1 92.81 12 ASN B N 1
ATOM 697 C CA . ASN B 1 12 ? 9.164 -11.555 5.82 1 92.81 12 ASN B CA 1
ATOM 698 C C . ASN B 1 12 ? 9.766 -12.953 5.684 1 92.81 12 ASN B C 1
ATOM 700 O O . ASN B 1 12 ? 10.953 -13.094 5.398 1 92.81 12 ASN B O 1
ATOM 704 N N . GLU B 1 13 ? 8.992 -13.922 5.859 1 92.88 13 GLU B N 1
ATOM 705 C CA . GLU B 1 13 ? 9.445 -15.312 5.793 1 92.88 13 GLU B CA 1
ATOM 706 C C . GLU B 1 13 ? 9.898 -15.672 4.383 1 92.88 13 GLU B C 1
ATOM 708 O O . GLU B 1 13 ? 10.828 -16.469 4.211 1 92.88 13 GLU B O 1
ATOM 713 N N . LYS B 1 14 ? 9.336 -15.07 3.375 1 92 14 LYS B N 1
ATOM 714 C CA . LYS B 1 14 ? 9.617 -15.414 1.984 1 92 14 LYS B CA 1
ATOM 715 C C . LYS B 1 14 ? 10.516 -14.367 1.33 1 92 14 LYS B C 1
ATOM 717 O O . LYS B 1 14 ? 10.672 -14.352 0.108 1 92 14 LYS B O 1
ATOM 722 N N . ASP B 1 15 ? 11 -13.359 2.109 1 92.56 15 ASP B N 1
ATOM 723 C CA . ASP B 1 15 ? 11.789 -12.25 1.584 1 92.56 15 ASP B CA 1
ATOM 724 C C . ASP B 1 15 ? 11.039 -11.516 0.475 1 92.56 15 ASP B C 1
ATOM 726 O O . ASP B 1 15 ? 11.625 -11.148 -0.546 1 92.56 15 ASP B O 1
ATOM 730 N N . GLU B 1 16 ? 9.727 -11.539 0.612 1 93.69 16 GLU B N 1
ATOM 731 C CA . GLU B 1 16 ? 8.836 -10.805 -0.285 1 93.69 16 GLU B CA 1
ATOM 732 C C . GLU B 1 16 ? 8.711 -9.344 0.138 1 93.69 16 GLU B C 1
ATOM 734 O O . GLU B 1 16 ? 8.406 -9.055 1.297 1 93.69 16 GLU B O 1
ATOM 739 N N . PRO B 1 17 ? 8.969 -8.477 -0.774 1 95.06 17 PRO B N 1
ATOM 740 C CA . PRO B 1 17 ? 8.773 -7.07 -0.411 1 95.06 17 PRO B CA 1
ATOM 741 C C . PRO B 1 17 ? 7.305 -6.703 -0.233 1 95.06 17 PRO B C 1
ATOM 743 O O . PRO B 1 17 ? 6.43 -7.371 -0.784 1 95.06 17 PRO B O 1
ATOM 746 N N . TYR B 1 18 ? 7.09 -5.676 0.56 1 95.12 18 TYR B N 1
ATOM 747 C CA . TYR B 1 18 ? 5.75 -5.129 0.76 1 95.12 18 TYR B CA 1
ATOM 748 C C . TYR B 1 18 ? 5.812 -3.627 1.019 1 95.12 18 TYR B C 1
ATOM 750 O O . TYR B 1 18 ? 6.867 -3.092 1.356 1 95.12 18 TYR B O 1
ATOM 758 N N . PHE B 1 19 ? 4.734 -2.945 0.794 1 95.62 19 PHE B N 1
ATOM 759 C CA . PHE B 1 19 ? 4.621 -1.497 0.932 1 95.62 19 PHE B CA 1
ATOM 760 C C . PHE B 1 19 ? 3.283 -1.113 1.552 1 95.62 19 PHE B C 1
ATOM 762 O O . PHE B 1 19 ? 2.229 -1.536 1.073 1 95.62 19 PHE B O 1
ATOM 769 N N . LEU B 1 20 ? 3.342 -0.345 2.611 1 95.69 20 LEU B N 1
ATOM 770 C CA . LEU B 1 20 ? 2.139 0.052 3.338 1 95.69 20 LEU B CA 1
ATOM 771 C C . LEU B 1 20 ? 1.731 1.477 2.977 1 95.69 20 LEU B C 1
ATOM 773 O O . LEU B 1 20 ? 2.549 2.396 3.041 1 95.69 20 LEU B O 1
ATOM 777 N N . LEU B 1 21 ? 0.539 1.628 2.564 1 95.31 21 LEU B N 1
ATOM 778 C CA . LEU B 1 21 ? -0.087 2.928 2.35 1 95.31 21 LEU B CA 1
ATOM 779 C C . LEU B 1 21 ? -0.982 3.301 3.525 1 95.31 21 LEU B C 1
ATOM 781 O O . LEU B 1 21 ? -1.823 2.506 3.949 1 95.31 21 LEU B O 1
ATOM 785 N N . ARG B 1 22 ? -0.777 4.527 4 1 94.25 22 ARG B N 1
ATOM 786 C CA . ARG B 1 22 ? -1.542 4.965 5.164 1 94.25 22 ARG B CA 1
ATOM 787 C C . ARG B 1 22 ? -2.541 6.051 4.785 1 94.25 22 ARG B C 1
ATOM 789 O O . ARG B 1 22 ? -2.291 6.84 3.867 1 94.25 22 ARG B O 1
ATOM 796 N N . GLY B 1 23 ? -3.564 6.066 5.555 1 94.06 23 GLY B N 1
ATOM 797 C CA . GLY B 1 23 ? -4.656 6.996 5.305 1 94.06 23 GLY B CA 1
ATOM 798 C C . GLY B 1 23 ? -4.238 8.445 5.418 1 94.06 23 GLY B C 1
ATOM 799 O O . GLY B 1 23 ? -4.746 9.305 4.691 1 94.06 23 GLY B O 1
ATOM 800 N N . GLN B 1 24 ? -3.279 8.773 6.258 1 91.44 24 GLN B N 1
ATOM 801 C CA . GLN B 1 24 ? -2.893 10.156 6.496 1 91.44 24 GLN B CA 1
ATOM 802 C C . GLN B 1 24 ? -1.948 10.664 5.41 1 91.44 24 GLN B C 1
ATOM 804 O O . GLN B 1 24 ? -1.63 11.852 5.359 1 91.44 24 GLN B O 1
ATOM 809 N N . ASP B 1 25 ? -1.493 9.742 4.566 1 91.19 25 ASP B N 1
ATOM 810 C CA . ASP B 1 25 ? -0.574 10.078 3.482 1 91.19 25 ASP B CA 1
ATOM 811 C C . ASP B 1 25 ? -1.331 10.586 2.258 1 91.19 25 ASP B C 1
ATOM 813 O O . ASP B 1 25 ? -2.072 9.828 1.624 1 91.19 25 ASP B O 1
ATOM 817 N N . ILE B 1 26 ? -1.037 11.781 1.848 1 91 26 ILE B N 1
ATOM 818 C CA . ILE B 1 26 ? -1.758 12.414 0.751 1 91 26 ILE B CA 1
ATOM 819 C C . ILE B 1 26 ? -1.469 11.68 -0.554 1 91 26 ILE B C 1
ATOM 821 O O . ILE B 1 26 ? -2.242 11.773 -1.511 1 91 26 ILE B O 1
ATOM 825 N N . CYS B 1 27 ? -0.409 10.961 -0.659 1 93.19 27 CYS B N 1
ATOM 826 C CA . CYS B 1 27 ? -0.02 10.273 -1.889 1 93.19 27 CYS B CA 1
ATOM 827 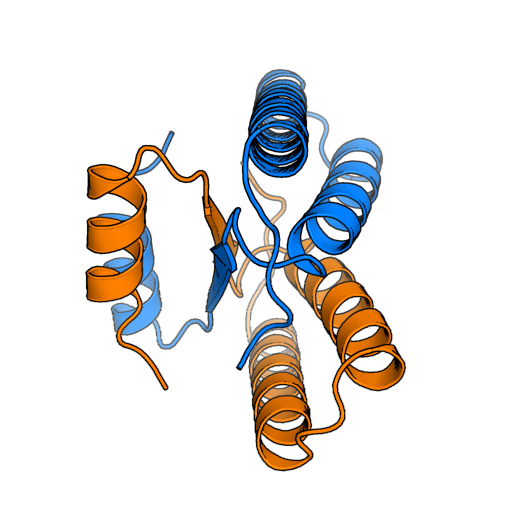C C . CYS B 1 27 ? -0.585 8.859 -1.929 1 93.19 27 CYS B C 1
ATOM 829 O O . CYS B 1 27 ? -0.461 8.164 -2.939 1 93.19 27 CYS B O 1
ATOM 831 N N . ALA B 1 28 ? -1.278 8.414 -0.873 1 95.06 28 ALA B N 1
ATOM 832 C CA . ALA B 1 28 ? -1.743 7.031 -0.776 1 95.06 28 ALA B CA 1
ATOM 833 C C . ALA B 1 28 ? -2.945 6.793 -1.685 1 95.06 28 ALA B C 1
ATOM 835 O O . ALA B 1 28 ? -2.973 5.82 -2.445 1 95.06 28 ALA B O 1
ATOM 836 N N . LEU B 1 29 ? -3.9 7.688 -1.684 1 95.44 29 LEU B N 1
ATOM 837 C CA . LEU B 1 29 ? -5.16 7.445 -2.379 1 95.44 29 LEU B CA 1
ATOM 838 C C . LEU B 1 29 ? -4.941 7.352 -3.885 1 95.44 29 LEU B C 1
ATOM 840 O O . LEU B 1 29 ? -5.418 6.414 -4.527 1 95.44 29 LEU B O 1
ATOM 844 N N . PRO B 1 30 ? -4.168 8.219 -4.48 1 95.81 30 PRO B N 1
ATOM 845 C CA . PRO B 1 30 ? -3.914 8.07 -5.914 1 95.81 30 PRO B CA 1
ATOM 846 C C . PRO B 1 30 ? -3.27 6.727 -6.262 1 95.81 30 PRO B C 1
ATOM 848 O O . PRO B 1 30 ? -3.547 6.164 -7.324 1 95.81 30 PRO B O 1
ATOM 851 N N . ALA B 1 31 ? -2.416 6.254 -5.422 1 97.12 31 ALA B N 1
ATOM 852 C CA . ALA B 1 31 ? -1.803 4.949 -5.641 1 97.12 31 ALA B CA 1
ATOM 853 C C . ALA B 1 31 ? -2.846 3.836 -5.586 1 97.12 31 ALA B C 1
ATOM 855 O O . ALA B 1 31 ? -2.842 2.932 -6.422 1 97.12 31 ALA B O 1
ATOM 856 N N . ILE B 1 32 ? -3.775 3.877 -4.664 1 97.44 32 ILE B N 1
ATOM 857 C CA . ILE B 1 32 ? -4.812 2.859 -4.516 1 97.44 32 ILE B CA 1
ATOM 858 C C . ILE B 1 32 ? -5.762 2.918 -5.711 1 97.44 32 ILE B C 1
ATOM 860 O O . ILE B 1 32 ? -6.234 1.883 -6.188 1 97.44 32 ILE B O 1
ATOM 864 N N . GLU B 1 33 ? -6 4.082 -6.203 1 96.81 33 GLU B N 1
ATOM 865 C CA . GLU B 1 33 ? -6.836 4.234 -7.391 1 96.81 33 GLU B CA 1
ATOM 866 C C . GLU B 1 33 ? -6.199 3.553 -8.602 1 96.81 33 GLU B C 1
ATOM 868 O O . GLU B 1 33 ? -6.883 2.881 -9.375 1 96.81 33 GLU B O 1
ATOM 873 N N . THR B 1 34 ? -4.941 3.76 -8.734 1 97.19 34 THR B N 1
ATOM 874 C CA . THR B 1 34 ? -4.223 3.08 -9.812 1 97.19 34 THR B CA 1
ATOM 875 C C . THR B 1 34 ? -4.301 1.565 -9.633 1 97.19 34 THR B C 1
ATOM 877 O O . THR B 1 34 ? -4.508 0.835 -10.609 1 97.19 34 THR B O 1
ATOM 880 N N . TYR B 1 35 ? -4.102 1.074 -8.375 1 96.06 35 TYR B N 1
ATOM 881 C CA . TYR B 1 35 ? -4.246 -0.345 -8.07 1 96.06 35 TYR B CA 1
ATOM 882 C C . TYR B 1 35 ? -5.621 -0.855 -8.477 1 96.06 35 TYR B C 1
ATOM 884 O O . TYR B 1 35 ? -5.738 -1.897 -9.133 1 96.06 35 TYR B O 1
ATOM 892 N N . TYR B 1 36 ? -6.625 -0.118 -8.148 1 95.25 36 TYR B N 1
ATOM 893 C CA . TYR B 1 36 ? -8.008 -0.477 -8.445 1 95.25 36 TYR B CA 1
ATOM 894 C C . TYR B 1 36 ? -8.219 -0.607 -9.953 1 95.25 36 TYR B C 1
ATOM 896 O O . TYR B 1 36 ? -8.812 -1.58 -10.414 1 95.25 36 TYR B O 1
ATOM 904 N N . GLU B 1 37 ? -7.723 0.333 -10.688 1 94.75 37 GLU B N 1
ATOM 905 C CA . GLU B 1 37 ? -7.887 0.316 -12.141 1 94.75 37 GLU B CA 1
ATOM 906 C C . GLU B 1 37 ? -7.215 -0.907 -12.758 1 94.75 37 GLU B C 1
ATOM 908 O O . GLU B 1 37 ? -7.754 -1.518 -13.68 1 94.75 37 GLU B O 1
ATOM 913 N N . ASN B 1 38 ? -6.059 -1.262 -12.211 1 93.12 38 ASN B N 1
ATOM 914 C CA . ASN B 1 38 ? -5.352 -2.441 -12.703 1 93.12 38 ASN B CA 1
ATOM 915 C C . ASN B 1 38 ? -6.074 -3.729 -12.32 1 93.12 38 ASN B C 1
ATOM 917 O O . ASN B 1 38 ? -6.16 -4.66 -13.117 1 93.12 38 ASN B O 1
ATOM 921 N N . VAL B 1 39 ? -6.582 -3.787 -11.109 1 90.62 39 VAL B N 1
ATOM 922 C CA . VAL B 1 39 ? -7.309 -4.957 -10.625 1 90.62 39 VAL B CA 1
ATOM 923 C C . VAL B 1 39 ? -8.57 -5.164 -11.469 1 90.62 39 VAL B C 1
ATOM 925 O O . VAL B 1 39 ? -8.867 -6.289 -11.883 1 90.62 39 VAL B O 1
ATOM 928 N N . LYS B 1 40 ? -9.258 -4.129 -11.719 1 89.81 40 LYS B N 1
ATOM 929 C CA . LYS B 1 40 ? -10.484 -4.199 -12.508 1 89.81 40 LYS B CA 1
ATOM 930 C C . LYS B 1 40 ? -10.219 -4.781 -13.891 1 89.81 40 LYS B C 1
ATOM 932 O O . LYS B 1 40 ? -11.055 -5.492 -14.445 1 89.81 40 LYS B O 1
ATOM 937 N N . ASP B 1 41 ? -9.086 -4.465 -14.414 1 87.25 41 ASP B N 1
ATOM 938 C CA . ASP B 1 41 ? -8.727 -4.883 -15.766 1 87.25 41 ASP B CA 1
ATOM 939 C C . ASP B 1 41 ? -8.266 -6.34 -15.789 1 87.25 41 ASP B C 1
ATOM 941 O O . ASP B 1 41 ? -8.461 -7.043 -16.781 1 87.25 41 ASP B O 1
ATOM 945 N N . LYS B 1 42 ? -7.699 -6.781 -14.734 1 86.19 42 LYS B N 1
ATOM 946 C CA . LYS B 1 42 ? -6.973 -8.047 -14.773 1 86.19 42 LYS B CA 1
ATOM 947 C C . LYS B 1 42 ? -7.695 -9.125 -13.969 1 86.19 42 LYS B C 1
ATOM 949 O O . LYS B 1 42 ? -7.484 -10.32 -14.18 1 86.19 42 LYS B O 1
ATOM 954 N N . VAL B 1 43 ? -8.453 -8.672 -12.984 1 78.94 43 VAL B N 1
ATOM 955 C CA . VAL B 1 43 ? -9.031 -9.602 -12.023 1 78.94 43 VAL B CA 1
ATOM 956 C C . VAL B 1 43 ? -10.516 -9.805 -12.32 1 78.94 43 VAL B C 1
ATOM 958 O O . VAL B 1 43 ? -11.242 -8.844 -12.555 1 78.94 43 VAL B O 1
ATOM 961 N N . LYS B 1 44 ? -10.969 -11.039 -12.305 1 78.19 44 LYS B N 1
ATOM 962 C CA . LYS B 1 44 ? -12.352 -11.367 -12.641 1 78.19 44 LYS B CA 1
ATOM 963 C C . LYS B 1 44 ? -13.203 -11.531 -11.383 1 78.19 44 LYS B C 1
ATOM 965 O O . LYS B 1 44 ? -14.43 -11.508 -11.445 1 78.19 44 LYS B O 1
ATOM 970 N N . ASP B 1 45 ? -12.531 -11.562 -10.242 1 82 45 ASP B N 1
ATOM 971 C CA . ASP B 1 45 ? -13.258 -11.766 -8.992 1 82 45 ASP B CA 1
ATOM 972 C C . ASP B 1 45 ? -13.922 -10.469 -8.523 1 82 45 ASP B C 1
ATOM 974 O O . ASP B 1 45 ? -13.258 -9.578 -7.992 1 82 45 ASP B O 1
ATOM 978 N N . SER B 1 46 ? -15.258 -10.43 -8.711 1 85.69 46 SER B N 1
ATOM 979 C CA . SER B 1 46 ? -16.016 -9.227 -8.375 1 85.69 46 SER B CA 1
ATOM 980 C C . SER B 1 46 ? -15.922 -8.906 -6.883 1 85.69 46 SER B C 1
ATOM 982 O O . SER B 1 46 ? -15.93 -7.742 -6.492 1 85.69 46 SER B O 1
ATOM 984 N N . ARG B 1 47 ? -15.883 -9.945 -6.109 1 88.19 47 ARG B N 1
ATOM 985 C CA . ARG B 1 47 ? -15.797 -9.719 -4.668 1 88.19 47 ARG B CA 1
ATOM 986 C C . ARG B 1 47 ? -14.508 -8.992 -4.301 1 88.19 47 ARG B C 1
ATOM 988 O O . ARG B 1 47 ? -14.516 -8.078 -3.469 1 88.19 47 ARG B O 1
ATOM 995 N N . PHE B 1 48 ? -13.422 -9.352 -4.887 1 88.56 48 PHE B N 1
ATOM 996 C CA . PHE B 1 48 ? -12.133 -8.719 -4.645 1 88.56 48 PHE B CA 1
ATOM 997 C C . PHE B 1 48 ? -12.156 -7.262 -5.102 1 88.56 48 PHE B C 1
ATOM 999 O O . PHE B 1 48 ? -11.68 -6.375 -4.391 1 88.56 48 PHE B O 1
ATOM 1006 N N . ILE B 1 49 ? -12.758 -7.055 -6.234 1 91.44 49 ILE B N 1
ATOM 1007 C CA . ILE B 1 49 ? -12.852 -5.703 -6.777 1 91.44 49 ILE B CA 1
ATOM 1008 C C . ILE B 1 49 ? -13.656 -4.816 -5.828 1 91.44 49 ILE B C 1
ATOM 1010 O O . ILE B 1 49 ? -13.258 -3.686 -5.543 1 91.44 49 ILE B O 1
ATOM 1014 N N . GLU B 1 50 ? -14.727 -5.32 -5.32 1 92.38 50 GLU B N 1
ATOM 1015 C CA . GLU B 1 50 ? -15.578 -4.578 -4.387 1 92.38 50 GLU B CA 1
ATOM 1016 C C . GLU B 1 50 ? -14.82 -4.238 -3.105 1 92.38 50 GLU B C 1
ATOM 1018 O O . GLU B 1 50 ? -15.016 -3.17 -2.525 1 92.38 50 GLU B O 1
ATOM 1023 N N . GLU B 1 51 ? -13.977 -5.152 -2.645 1 91.62 51 GLU B N 1
ATOM 1024 C CA . GLU B 1 51 ? -13.18 -4.914 -1.445 1 91.62 51 GLU B CA 1
ATOM 1025 C C . GLU B 1 51 ? -12.234 -3.734 -1.638 1 91.62 51 GLU B C 1
ATOM 1027 O O . GLU B 1 51 ? -12.078 -2.9 -0.742 1 91.62 51 GLU B O 1
ATOM 1032 N N . ILE B 1 52 ? -11.648 -3.65 -2.822 1 94.19 52 ILE B N 1
ATOM 1033 C CA . ILE B 1 52 ? -10.742 -2.543 -3.098 1 94.19 52 ILE B CA 1
ATOM 1034 C C . ILE B 1 52 ? -11.531 -1.237 -3.18 1 94.19 52 ILE B C 1
ATOM 1036 O O . ILE B 1 52 ? -11.07 -0.198 -2.699 1 94.19 52 ILE B O 1
ATOM 1040 N N . GLU B 1 53 ? -12.703 -1.304 -3.752 1 94.56 53 GLU B N 1
ATOM 1041 C CA . GLU B 1 53 ? -13.562 -0.127 -3.816 1 94.56 53 GLU B CA 1
ATOM 1042 C C . GLU B 1 53 ? -13.898 0.392 -2.42 1 94.56 53 GLU B C 1
ATOM 1044 O O . GLU B 1 53 ? -13.867 1.6 -2.178 1 94.56 53 GLU B O 1
ATOM 1049 N N . GLU B 1 54 ? -14.211 -0.494 -1.542 1 95 54 GLU B N 1
ATOM 1050 C CA . GLU B 1 54 ? -14.516 -0.11 -0.168 1 95 54 GLU B CA 1
ATOM 1051 C C . GLU B 1 54 ? -13.305 0.518 0.516 1 95 54 GLU B C 1
ATOM 1053 O O . GLU B 1 54 ? -13.445 1.482 1.271 1 95 54 GLU B O 1
ATOM 1058 N N . ILE B 1 55 ? -12.156 -0.046 0.292 1 94.75 55 ILE B N 1
ATOM 1059 C CA . ILE B 1 55 ? -10.93 0.506 0.857 1 94.75 55 ILE B CA 1
ATOM 1060 C C . ILE B 1 55 ? -10.727 1.932 0.352 1 94.75 55 ILE B C 1
ATOM 1062 O O . ILE B 1 55 ? -10.414 2.836 1.132 1 94.75 55 ILE B O 1
ATOM 1066 N N . MET B 1 56 ? -10.938 2.154 -0.953 1 96 56 MET B N 1
ATOM 1067 C CA . MET B 1 56 ? -10.805 3.488 -1.53 1 96 56 MET B CA 1
ATOM 1068 C C . MET B 1 56 ? -11.766 4.465 -0.866 1 96 56 MET B C 1
ATOM 1070 O O . MET B 1 56 ? -11.398 5.602 -0.566 1 96 56 MET B O 1
ATOM 1074 N N . LYS B 1 57 ? -12.938 4 -0.619 1 95.56 57 LYS B N 1
ATOM 1075 C CA . LYS B 1 57 ? -13.938 4.836 0.048 1 95.56 57 LYS B CA 1
ATOM 1076 C C . LYS B 1 57 ? -13.484 5.211 1.456 1 95.56 57 LYS B C 1
ATOM 1078 O O . LYS B 1 57 ? -13.648 6.355 1.883 1 95.56 57 LYS B O 1
ATOM 1083 N N . ASP B 1 58 ? -12.906 4.277 2.189 1 94.75 58 ASP B N 1
ATOM 1084 C CA . ASP B 1 58 ? -12.398 4.535 3.533 1 94.75 58 ASP B CA 1
ATOM 1085 C C . ASP B 1 58 ? -11.273 5.57 3.508 1 94.75 58 ASP B C 1
ATOM 1087 O O . ASP B 1 58 ? -11.227 6.457 4.363 1 94.75 58 ASP B O 1
ATOM 1091 N N . PHE B 1 59 ? -10.43 5.465 2.572 1 95.56 59 PHE B N 1
ATOM 1092 C CA . PHE B 1 59 ? -9.328 6.414 2.445 1 95.56 59 PHE B CA 1
ATOM 1093 C C . PHE B 1 59 ? -9.852 7.809 2.123 1 95.56 59 PHE B C 1
ATOM 1095 O O . PHE B 1 59 ? -9.391 8.805 2.688 1 95.56 59 PHE B O 1
ATOM 1102 N N . ARG B 1 60 ? -10.805 7.902 1.247 1 94.19 60 ARG B N 1
ATOM 1103 C CA . ARG B 1 60 ? -11.391 9.188 0.884 1 94.19 60 ARG B CA 1
ATOM 1104 C C . ARG B 1 60 ? -12.07 9.836 2.086 1 94.19 60 ARG B C 1
ATOM 1106 O O . ARG B 1 60 ? -11.867 11.023 2.354 1 94.19 60 ARG B O 1
ATOM 1113 N N . ALA B 1 61 ? -12.836 9.047 2.744 1 93.56 61 ALA B N 1
ATOM 1114 C CA . ALA B 1 61 ? -13.531 9.555 3.924 1 93.56 61 ALA B CA 1
ATOM 1115 C C . ALA B 1 61 ? -12.539 10.078 4.961 1 93.56 61 ALA B C 1
ATOM 1117 O O . ALA B 1 61 ? -12.75 11.141 5.547 1 93.56 61 ALA B O 1
ATOM 1118 N N . TYR B 1 62 ? -11.5 9.312 5.168 1 92.75 62 TYR B N 1
ATOM 1119 C CA . TYR B 1 62 ? -10.477 9.719 6.125 1 92.75 62 TYR B CA 1
ATOM 1120 C C . TYR B 1 62 ? -9.828 11.031 5.707 1 92.75 62 TYR B C 1
ATOM 1122 O O . TYR B 1 62 ? -9.586 11.906 6.543 1 92.75 62 TYR B O 1
ATOM 1130 N N . SER B 1 63 ? -9.523 11.164 4.434 1 89.31 63 SER B N 1
ATOM 1131 C CA . SER B 1 63 ? -8.852 12.352 3.92 1 89.31 63 SER B CA 1
ATOM 1132 C C . SER B 1 63 ? -9.727 13.594 4.066 1 89.31 63 SER B C 1
ATOM 1134 O O . SER B 1 63 ? -9.211 14.703 4.191 1 89.31 63 SER B O 1
ATOM 1136 N N . GLU B 1 64 ? -11 13.383 4.02 1 86.94 64 GLU B N 1
ATOM 1137 C CA . GLU B 1 64 ? -11.938 14.484 4.16 1 86.94 64 GLU B CA 1
ATOM 1138 C C . GLU B 1 64 ? -12.039 14.945 5.613 1 86.94 64 GLU B C 1
ATOM 1140 O O . GLU B 1 64 ? -12.328 16.109 5.883 1 86.94 64 GLU B O 1
ATOM 1145 N N . GLU B 1 65 ? -11.805 14.062 6.469 1 83.44 65 GLU B N 1
ATOM 1146 C CA . GLU B 1 65 ? -12.039 14.328 7.883 1 83.44 65 GLU B CA 1
ATOM 1147 C C . GLU B 1 65 ? -10.742 14.727 8.586 1 83.44 65 GLU B C 1
ATOM 1149 O O . GLU B 1 65 ? -10.773 15.367 9.641 1 83.44 65 GLU B O 1
ATOM 1154 N N . GLN B 1 66 ? -9.734 14.25 8.039 1 78.25 66 GLN B N 1
ATOM 1155 C CA . GLN B 1 66 ? -8.469 14.438 8.734 1 78.25 66 GLN B CA 1
ATOM 1156 C C . GLN B 1 66 ? -7.492 15.266 7.902 1 78.25 66 GLN B C 1
ATOM 1158 O O . GLN B 1 66 ? -7.637 15.352 6.68 1 78.25 66 GLN B O 1
ATOM 1163 N N . GLN B 1 67 ? -6.656 15.984 8.648 1 71.38 67 GLN B N 1
ATOM 1164 C CA . GLN B 1 67 ? -5.566 16.688 7.973 1 71.38 67 GLN B CA 1
ATOM 1165 C C . GLN B 1 67 ? -4.535 15.703 7.426 1 71.38 67 GLN B C 1
ATOM 1167 O O . GLN B 1 67 ? -4.023 14.859 8.164 1 71.38 67 GLN B O 1
ATOM 1172 N N . MET B 1 68 ? -4.457 15.734 6.09 1 71.19 68 MET B N 1
ATOM 1173 C CA . MET B 1 68 ? -3.49 14.867 5.418 1 71.19 68 MET B CA 1
ATOM 1174 C C . MET B 1 68 ? -2.086 15.461 5.492 1 71.19 68 MET B C 1
ATOM 1176 O O . MET B 1 68 ? -1.927 16.672 5.66 1 71.19 68 MET B O 1
ATOM 1180 N N . HIS B 1 69 ? -1.14 14.5 5.656 1 73.5 69 HIS B N 1
ATOM 1181 C CA . HIS B 1 69 ? 0.228 15 5.699 1 73.5 69 HIS B CA 1
ATOM 1182 C C . HIS B 1 69 ? 1.054 14.453 4.539 1 73.5 69 HIS B C 1
ATOM 1184 O O . HIS B 1 69 ? 0.733 13.398 3.988 1 73.5 69 HIS B O 1
ATOM 1190 N N . ILE B 1 70 ? 2.043 15.25 4.121 1 72.38 70 ILE B N 1
ATOM 1191 C CA . ILE B 1 70 ? 3.074 14.805 3.193 1 72.38 70 ILE B CA 1
ATOM 1192 C C . ILE B 1 70 ? 3.945 13.742 3.863 1 72.38 70 ILE B C 1
ATOM 1194 O O . ILE B 1 70 ? 4.375 13.914 5.008 1 72.38 70 ILE B O 1
ATOM 1198 N N . PRO B 1 71 ? 4.031 12.57 3.203 1 65.81 71 PRO B N 1
ATOM 1199 C CA . PRO B 1 71 ? 4.832 11.508 3.818 1 65.81 71 PRO B CA 1
ATOM 1200 C C . PRO B 1 71 ? 6.246 11.969 4.176 1 65.81 71 PRO B C 1
ATOM 1202 O O . PRO B 1 71 ? 6.82 12.805 3.475 1 65.81 71 PRO B O 1
ATOM 1205 N N . ASP B 1 72 ? 6.66 11.75 5.449 1 60.91 72 ASP B N 1
ATOM 1206 C CA . ASP B 1 72 ? 8.008 12.094 5.895 1 60.91 72 ASP B CA 1
ATOM 1207 C C . ASP B 1 72 ? 8.836 10.844 6.168 1 60.91 72 ASP B C 1
ATOM 1209 O O . ASP B 1 72 ? 8.289 9.797 6.527 1 60.91 72 ASP B O 1
#

Secondary structure (DSSP, 8-state):
---HHHHHHHHHHTT--EEEEETTBTTHHHHHHHHHHHHHHH---HHHHHHHHHHHHHHHHHHHHS--B---/---HHHHHHHHHHTT--EEEEETTBTTHHHHHHHHHHHHHHH---HHHHHHHHHHHHHHHHHHHHS--B---

Solvent-accessible surface area (backbone atoms only — not comparable to full-atom values): 8079 Å² total; per-residue (Å²): 129,82,55,64,68,59,50,50,51,52,24,59,76,65,74,39,46,69,48,78,34,43,33,49,27,65,48,29,58,64,14,51,51,49,27,46,55,46,40,64,72,70,44,85,54,61,68,56,50,51,53,50,51,52,52,52,50,49,31,52,53,45,46,72,74,38,84,62,38,77,82,125,130,82,55,64,68,59,50,50,52,51,24,61,75,67,75,40,45,68,48,79,35,43,34,49,28,66,47,31,58,65,14,51,51,49,27,47,56,45,41,62,74,72,46,83,55,62,70,58,51,51,52,50,50,51,51,52,50,49,34,51,54,44,46,73,74,39,83,62,37,79,78,124

Foldseek 3Di:
DPDVVVVVVVCVVVVNDDDDADLLAPVRLVVLVVVLVVCVVPPPDVVVSVVSVVVSVVSVVSVVVDHHDHDD/DPDVVVVVVVCVVVVNDDDDADLLAPVRLVVLVVVLVVCVVPPPDVVVSVVSVVVSVVSVVSVVVDHHDHDD

Organism: Tannerella forsythia (strain ATCC 43037 / JCM 10827 / CCUG 21028 A / KCTC 5666 / FDC 338) (NCBI:txid203275)

Sequence (144 aa):
MKNPIQMIKQCNEKDEPYFLLRGQDICALPAIETYYENVKDKVKDSRFIEEIEEIMKDFRAYSEEQQMHIPDMKNPIQMIKQCNEKDEPYFLLRGQDICALPAIETYYENVKDKVKDSRFIEEIEEIMKDFRAYSEEQQMHIPD

pLDDT: mean 89.13, std 9.25, range [52.69, 97.5]

Radius of gyration: 14.41 Å; Cα contacts (8 Å, |Δi|>4): 174; chains: 2; bounding box: 32×34×33 Å

Nearest PDB structures (foldseek):
  6nz1-assembly2_F  TM=6.687E-01  e=8.308E+00  synthetic construct
  6nyk-assembly1_A  TM=5.749E-01  e=8.891E+00  synthetic construct
  6nz1-assembly2_F  TM=6.693E-01  e=8.308E+00  synthetic construct
  6nyk-assembly1_A  TM=5.753E-01  e=8.891E+00  synthetic construct